Protein AF-A0A350LTZ6-F1 (afdb_monomer_lite)

Structure (mmCIF, N/CA/C/O backbone):
data_AF-A0A350LTZ6-F1
#
_entry.id   AF-A0A350LTZ6-F1
#
loop_
_atom_site.group_PDB
_atom_site.id
_atom_site.type_symbol
_atom_site.label_atom_id
_atom_site.label_alt_id
_atom_site.label_comp_id
_atom_site.label_asym_id
_atom_site.label_entity_id
_atom_site.label_seq_id
_atom_site.pdbx_PDB_ins_code
_atom_site.Cartn_x
_atom_site.Cartn_y
_atom_site.Cartn_z
_atom_site.occupancy
_atom_site.B_iso_or_equiv
_atom_site.auth_seq_id
_atom_site.auth_comp_id
_atom_site.auth_asym_id
_atom_site.auth_atom_id
_atom_site.pdbx_PDB_model_num
ATOM 1 N N . MET A 1 1 ? 19.189 -8.281 -13.573 1.00 53.38 1 MET A N 1
ATOM 2 C CA . MET A 1 1 ? 18.606 -8.177 -12.213 1.00 53.38 1 MET A CA 1
ATOM 3 C C . M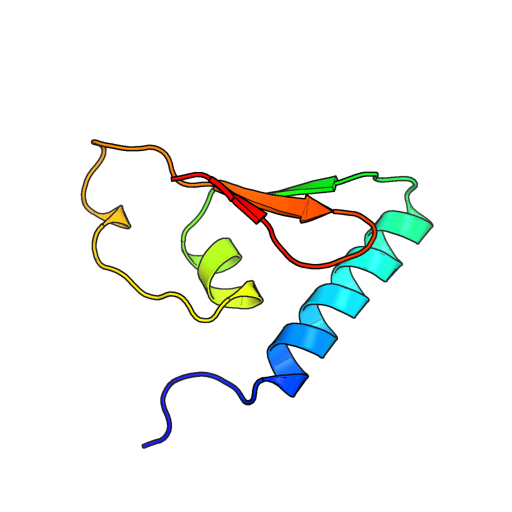ET A 1 1 ? 17.103 -7.970 -12.344 1.00 53.38 1 MET A C 1
ATOM 5 O O . MET A 1 1 ? 16.702 -7.095 -13.103 1.00 53.38 1 MET A O 1
ATOM 9 N N . ARG A 1 2 ? 16.274 -8.772 -11.666 1.00 65.94 2 ARG A N 1
ATOM 10 C CA . ARG A 1 2 ? 14.812 -8.587 -11.640 1.00 65.94 2 ARG A CA 1
ATOM 11 C C . ARG A 1 2 ? 14.499 -7.492 -10.611 1.00 65.94 2 A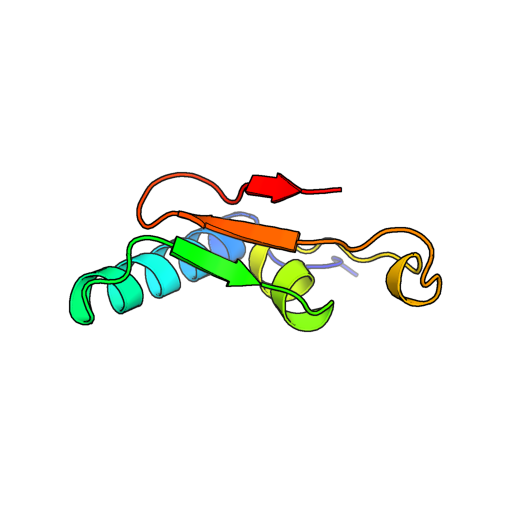RG A C 1
ATOM 13 O O . ARG A 1 2 ? 14.912 -7.616 -9.464 1.00 65.94 2 ARG A O 1
ATOM 20 N N . ARG A 1 3 ? 13.868 -6.389 -11.026 1.00 77.81 3 ARG A N 1
ATOM 21 C CA . ARG A 1 3 ? 13.414 -5.326 -10.110 1.00 77.81 3 ARG A CA 1
ATOM 22 C C . ARG A 1 3 ? 12.074 -5.739 -9.494 1.00 77.81 3 ARG A C 1
ATOM 24 O O . ARG A 1 3 ? 11.184 -6.148 -10.229 1.00 77.81 3 ARG A O 1
ATOM 31 N N . GLY A 1 4 ? 11.936 -5.588 -8.177 1.00 84.81 4 GLY A N 1
ATOM 32 C CA . GLY A 1 4 ? 10.694 -5.874 -7.452 1.00 84.81 4 GLY A CA 1
ATOM 33 C C . GLY A 1 4 ? 10.466 -7.359 -7.149 1.00 84.81 4 GLY A C 1
ATOM 34 O O . GLY A 1 4 ? 11.372 -8.182 -7.279 1.00 84.81 4 GLY A O 1
ATOM 35 N N . PHE A 1 5 ? 9.248 -7.678 -6.714 1.00 92.94 5 PHE A N 1
ATOM 36 C CA . PHE A 1 5 ? 8.819 -9.030 -6.356 1.00 92.94 5 PHE A CA 1
ATOM 37 C C . PHE A 1 5 ? 7.953 -9.653 -7.460 1.00 92.94 5 PHE A C 1
ATOM 39 O O . PHE A 1 5 ? 7.531 -8.971 -8.396 1.00 92.94 5 PHE A O 1
ATOM 46 N N . ALA A 1 6 ? 7.696 -10.959 -7.373 1.00 9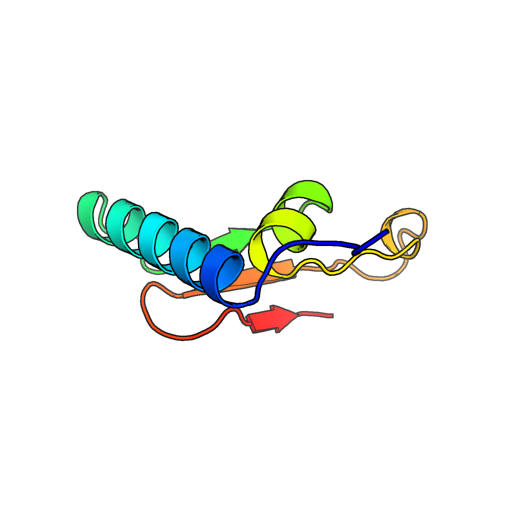4.31 6 ALA A N 1
ATOM 47 C CA . ALA A 1 6 ? 6.684 -11.595 -8.214 1.00 94.31 6 ALA A CA 1
ATOM 48 C C . ALA A 1 6 ? 5.278 -11.065 -7.854 1.00 94.31 6 ALA A C 1
ATOM 50 O O . ALA A 1 6 ? 5.064 -10.706 -6.697 1.00 94.31 6 ALA A O 1
ATOM 51 N N . PRO A 1 7 ? 4.312 -11.041 -8.792 1.00 94.00 7 PRO A N 1
ATOM 52 C CA . PRO A 1 7 ? 2.940 -10.605 -8.504 1.00 94.00 7 PRO A CA 1
ATOM 53 C C . PRO A 1 7 ? 2.317 -11.294 -7.279 1.00 94.00 7 PRO A C 1
ATOM 55 O O . PRO A 1 7 ? 1.684 -10.636 -6.455 1.00 94.00 7 PRO A O 1
ATOM 58 N N . ASP A 1 8 ? 2.586 -12.590 -7.104 1.00 96.94 8 ASP A N 1
ATOM 59 C CA . ASP A 1 8 ? 2.061 -13.397 -5.996 1.00 96.94 8 ASP A CA 1
ATOM 60 C C . ASP A 1 8 ? 2.509 -12.907 -4.613 1.00 96.94 8 ASP A C 1
ATOM 62 O O . ASP A 1 8 ? 1.767 -13.046 -3.641 1.00 96.94 8 ASP A O 1
ATOM 66 N N . GLU A 1 9 ? 3.690 -12.291 -4.515 1.00 97.88 9 GLU A N 1
ATOM 67 C CA . GLU A 1 9 ? 4.197 -11.713 -3.267 1.00 97.88 9 GLU A CA 1
ATOM 68 C C . GLU A 1 9 ? 3.351 -10.504 -2.844 1.00 97.88 9 GLU A C 1
ATOM 70 O O . GLU A 1 9 ? 2.978 -10.383 -1.679 1.00 97.88 9 GLU A O 1
ATOM 75 N N . PHE A 1 10 ? 2.990 -9.623 -3.781 1.00 97.50 10 PHE A N 1
ATOM 76 C CA . PHE A 1 10 ? 2.125 -8.475 -3.484 1.00 97.50 10 PHE A CA 1
ATOM 77 C C . PHE A 1 10 ? 0.721 -8.928 -3.078 1.00 97.50 10 PHE A C 1
ATOM 79 O O . PHE A 1 10 ? 0.157 -8.423 -2.108 1.00 97.50 10 PHE A O 1
ATOM 86 N N . GLN A 1 11 ? 0.202 -9.955 -3.753 1.00 98.00 11 GLN A N 1
ATOM 87 C CA . GLN A 1 11 ? -1.075 -10.576 -3.409 1.00 98.00 11 GLN A CA 1
ATOM 88 C C . GLN A 1 11 ? -1.045 -11.226 -2.015 1.00 98.00 11 GLN A C 1
ATOM 90 O O . GLN A 1 11 ? -1.999 -11.108 -1.247 1.00 98.00 11 GLN A O 1
ATOM 95 N N . ALA A 1 12 ? 0.062 -11.876 -1.643 1.00 98.50 12 ALA A N 1
ATOM 96 C CA . ALA A 1 12 ? 0.240 -12.442 -0.307 1.00 98.50 12 ALA A CA 1
ATOM 97 C C . ALA A 1 12 ? 0.290 -11.360 0.784 1.00 98.50 12 ALA A C 1
ATOM 99 O O . ALA A 1 12 ? -0.330 -11.520 1.837 1.00 98.50 12 ALA A O 1
ATOM 100 N N . ARG A 1 13 ? 0.975 -10.240 0.525 1.00 98.50 13 ARG A N 1
ATOM 101 C CA . ARG A 1 13 ? 1.034 -9.089 1.443 1.00 98.50 13 ARG A CA 1
ATOM 102 C C . ARG A 1 13 ? -0.336 -8.466 1.666 1.00 98.50 13 ARG A C 1
ATOM 104 O O . ARG A 1 13 ? -0.697 -8.213 2.814 1.00 98.50 13 ARG A O 1
ATOM 111 N N . LEU A 1 14 ? -1.099 -8.263 0.591 1.00 98.62 14 LEU A N 1
ATOM 112 C CA . LEU A 1 14 ? -2.462 -7.741 0.653 1.00 98.62 14 LEU A CA 1
ATOM 113 C C . LEU A 1 14 ? -3.362 -8.635 1.510 1.00 98.62 14 LEU A C 1
ATOM 115 O O . LEU A 1 14 ? -3.960 -8.150 2.468 1.00 98.62 14 LEU A O 1
ATOM 119 N N . ARG A 1 15 ? -3.379 -9.947 1.234 1.00 98.62 15 ARG A N 1
ATOM 120 C CA . ARG A 1 15 ? -4.160 -10.911 2.024 1.00 98.62 15 ARG A CA 1
ATOM 121 C C . ARG A 1 15 ? -3.773 -10.884 3.498 1.00 98.62 15 ARG A C 1
ATOM 123 O O . ARG A 1 15 ? -4.648 -10.873 4.351 1.00 98.62 15 ARG A O 1
ATOM 130 N N . LYS A 1 16 ? -2.474 -10.825 3.806 1.00 98.69 16 LYS A N 1
ATOM 131 C CA . LYS A 1 16 ? -1.993 -10.751 5.192 1.00 98.69 16 LYS A CA 1
ATOM 132 C C . LYS A 1 16 ? -2.499 -9.496 5.908 1.00 98.69 16 LYS A C 1
ATOM 134 O O . LYS A 1 16 ? -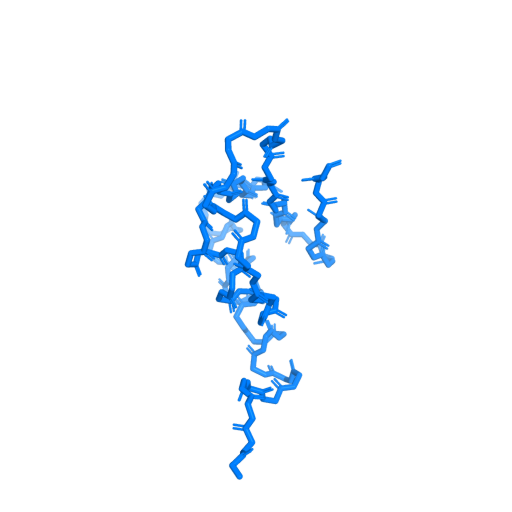2.923 -9.591 7.057 1.00 98.69 16 LYS A O 1
ATOM 139 N N . ALA A 1 17 ? -2.467 -8.341 5.242 1.00 98.62 17 ALA A N 1
ATOM 140 C CA . ALA A 1 17 ? -3.003 -7.102 5.797 1.00 98.62 17 ALA A CA 1
ATOM 141 C C . ALA A 1 17 ? -4.519 -7.204 6.032 1.00 98.62 17 ALA A C 1
ATOM 143 O O . ALA A 1 17 ? -4.977 -6.906 7.129 1.00 98.62 17 ALA A O 1
ATOM 144 N N . GLN A 1 18 ? -5.276 -7.705 5.053 1.00 98.75 18 GLN A N 1
ATOM 145 C CA . GLN A 1 18 ? -6.729 -7.891 5.154 1.00 98.75 18 GLN A CA 1
ATOM 146 C C . GLN A 1 18 ? -7.125 -8.872 6.265 1.00 98.75 18 GLN A C 1
ATOM 148 O O . GLN A 1 18 ? -8.071 -8.608 7.003 1.00 98.75 18 GLN A O 1
ATOM 153 N N . SER A 1 19 ? -6.378 -9.966 6.445 1.00 98.69 19 SER A N 1
ATOM 154 C CA . SER A 1 19 ? -6.582 -10.891 7.566 1.00 98.69 19 SER A CA 1
ATOM 155 C C . SER A 1 19 ? -6.365 -10.201 8.913 1.00 98.69 19 SER A C 1
ATOM 157 O O . SER A 1 19 ? -7.235 -10.280 9.774 1.00 98.69 19 SER A O 1
ATOM 159 N N . GLY A 1 20 ? -5.268 -9.451 9.073 1.00 98.62 20 GLY A N 1
ATOM 160 C CA . GLY A 1 20 ? -5.027 -8.682 10.297 1.00 98.62 20 GLY A CA 1
ATOM 161 C C . GLY A 1 20 ? -6.104 -7.623 10.551 1.00 98.62 20 GLY A C 1
ATOM 162 O O . GLY A 1 20 ? -6.549 -7.453 11.679 1.00 98.62 20 GLY A O 1
ATOM 163 N N . MET A 1 21 ? -6.584 -6.948 9.504 1.00 98.69 21 MET A N 1
ATOM 164 C CA . MET A 1 21 ? -7.693 -5.995 9.609 1.00 98.69 21 MET A CA 1
ATOM 165 C C . MET A 1 21 ? -8.988 -6.659 10.078 1.00 98.69 21 MET A C 1
ATOM 167 O O . MET A 1 21 ? -9.684 -6.087 10.914 1.00 98.69 21 MET A O 1
ATOM 171 N N . ALA A 1 22 ? -9.298 -7.857 9.576 1.00 98.50 22 ALA A N 1
ATOM 172 C CA . ALA A 1 22 ? -10.477 -8.609 9.990 1.00 98.50 22 ALA A CA 1
ATOM 173 C C . ALA A 1 22 ? -10.416 -9.000 11.477 1.00 98.50 22 ALA A C 1
ATOM 175 O O . ALA A 1 22 ? -11.427 -8.899 12.167 1.00 98.50 22 ALA A O 1
ATOM 176 N N . GLU A 1 23 ? -9.237 -9.375 11.985 1.00 98.50 23 GLU A N 1
ATOM 177 C CA . GLU A 1 23 ? -9.027 -9.717 13.401 1.00 98.50 23 GLU A CA 1
ATOM 178 C C . GLU A 1 23 ? -9.313 -8.542 14.349 1.00 98.50 23 GLU A C 1
ATOM 180 O O . GLU A 1 23 ? -9.801 -8.754 15.459 1.00 98.50 23 GLU A O 1
ATOM 185 N N . VAL A 1 24 ? -9.045 -7.304 13.917 1.00 98.44 24 VAL A N 1
ATOM 186 C CA . VAL A 1 24 ? -9.233 -6.092 14.737 1.00 98.44 24 VAL A CA 1
ATOM 187 C C . VAL A 1 24 ? -10.433 -5.229 14.323 1.00 98.44 24 VAL A C 1
ATOM 189 O O . VAL A 1 24 ? -10.614 -4.134 14.851 1.00 98.44 24 VAL A O 1
ATOM 192 N N . GLY A 1 25 ? -11.266 -5.695 13.388 1.00 98.12 25 GLY A N 1
ATOM 193 C CA . GLY A 1 25 ? -12.475 -4.986 12.951 1.00 98.12 25 GLY A CA 1
ATOM 194 C C . GLY A 1 25 ? -12.227 -3.715 12.125 1.00 98.12 25 GLY A C 1
ATOM 195 O O . GLY A 1 25 ? -13.037 -2.790 12.170 1.00 98.12 25 GLY A O 1
ATOM 196 N N . LEU A 1 26 ? -11.125 -3.641 11.371 1.00 98.69 26 LEU A N 1
ATOM 197 C CA . LEU A 1 26 ? -10.806 -2.504 10.498 1.00 98.69 26 LEU A CA 1
ATOM 198 C C . LEU A 1 26 ? -11.401 -2.672 9.091 1.00 98.69 26 LEU A C 1
ATOM 200 O O . LEU A 1 26 ? -11.227 -3.703 8.447 1.00 98.69 26 LEU A O 1
ATOM 204 N N . GLY A 1 27 ? -12.047 -1.620 8.575 1.00 98.38 27 GLY A N 1
ATOM 205 C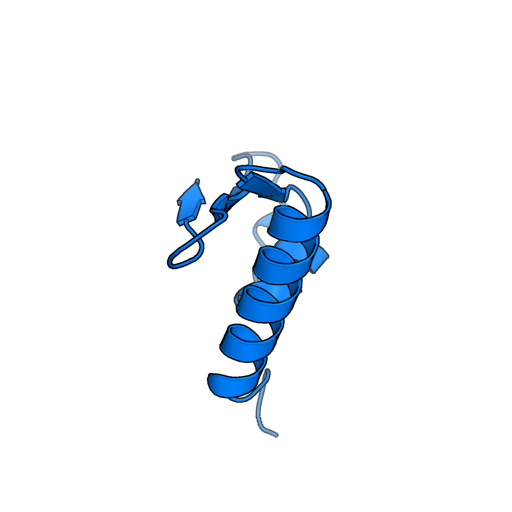 CA . GLY A 1 27 ? -12.636 -1.615 7.226 1.00 98.38 27 GLY A CA 1
ATOM 206 C C . GLY A 1 27 ? -11.677 -1.208 6.099 1.00 98.38 27 GLY A C 1
ATOM 207 O O . GLY A 1 27 ? -11.860 -1.623 4.954 1.00 98.38 27 GLY A O 1
ATOM 208 N N . ALA A 1 28 ? -10.656 -0.403 6.406 1.00 98.56 28 ALA A N 1
ATOM 209 C CA . ALA A 1 28 ? -9.647 0.052 5.451 1.00 98.56 28 ALA A CA 1
ATOM 210 C C . ALA A 1 28 ? -8.352 0.489 6.165 1.00 98.56 28 ALA A C 1
ATOM 212 O O . ALA A 1 28 ? -8.394 0.889 7.329 1.00 98.56 28 ALA A O 1
ATOM 213 N N . LEU A 1 29 ? -7.220 0.454 5.454 1.00 98.56 29 LEU A N 1
ATOM 214 C CA . LEU A 1 29 ? -5.986 1.153 5.829 1.00 98.56 29 LEU A CA 1
ATOM 215 C C . LEU A 1 29 ? -5.752 2.312 4.861 1.00 98.56 29 LEU A C 1
ATOM 217 O O . LEU A 1 29 ? -5.879 2.136 3.649 1.00 98.56 29 LEU A O 1
ATOM 221 N N . LEU A 1 30 ? -5.376 3.471 5.397 1.00 98.31 30 LEU A N 1
ATOM 222 C CA . LEU A 1 30 ? -4.900 4.614 4.624 1.00 98.31 30 LEU A CA 1
ATOM 223 C C . LEU A 1 30 ? -3.377 4.682 4.742 1.00 98.31 30 LEU A C 1
ATOM 225 O O . LEU A 1 30 ? -2.855 5.002 5.807 1.00 98.31 30 LEU A O 1
ATOM 229 N N . LEU A 1 31 ? -2.675 4.378 3.655 1.00 97.62 31 LEU A N 1
ATOM 230 C CA . LEU A 1 31 ? -1.217 4.441 3.591 1.00 97.62 31 LEU A CA 1
ATOM 231 C C . LEU A 1 31 ? -0.786 5.781 3.005 1.00 97.62 31 LEU A C 1
ATOM 233 O O . LEU A 1 31 ? -1.351 6.235 2.005 1.00 97.62 31 LEU A O 1
ATOM 237 N N . THR A 1 32 ? 0.209 6.407 3.626 1.00 94.75 32 THR A N 1
ATOM 238 C CA . THR A 1 32 ? 0.562 7.816 3.372 1.00 94.75 32 THR A CA 1
ATOM 239 C C . THR A 1 32 ? 2.042 8.021 3.054 1.00 94.75 32 THR A C 1
ATOM 241 O O . THR A 1 32 ? 2.453 9.131 2.722 1.00 94.75 32 THR A O 1
ATOM 244 N N . THR A 1 33 ? 2.856 6.965 3.130 1.00 93.50 33 THR A N 1
ATOM 245 C CA . THR A 1 33 ? 4.307 7.051 2.940 1.00 93.50 33 THR A CA 1
ATOM 246 C C . THR A 1 33 ? 4.787 6.242 1.735 1.00 93.50 33 THR A C 1
ATOM 248 O O . THR A 1 33 ? 4.208 5.213 1.375 1.00 93.50 33 THR A O 1
ATOM 251 N N . GLU A 1 34 ? 5.899 6.669 1.126 1.00 93.62 34 GLU A N 1
ATOM 252 C CA . GLU A 1 34 ? 6.534 5.936 0.023 1.00 93.62 34 GLU A CA 1
ATOM 253 C C . GLU A 1 34 ? 6.783 4.454 0.350 1.00 93.62 34 GLU A C 1
ATOM 255 O O . GLU A 1 34 ? 6.408 3.609 -0.472 1.00 93.62 34 GLU A O 1
ATOM 260 N N . PRO A 1 35 ? 7.392 4.088 1.500 1.00 94.62 35 PRO A N 1
ATOM 261 C CA . PRO A 1 35 ? 7.703 2.690 1.776 1.00 94.62 35 PRO A CA 1
ATOM 262 C C . PRO A 1 35 ? 6.454 1.811 1.843 1.00 94.62 35 PRO A C 1
ATOM 264 O O . PRO A 1 35 ? 6.488 0.678 1.364 1.00 94.62 35 PRO A O 1
ATOM 267 N N . GLU A 1 36 ? 5.347 2.332 2.376 1.00 96.12 36 GLU A N 1
ATOM 268 C CA . GLU A 1 36 ? 4.069 1.622 2.440 1.00 96.12 36 GLU A CA 1
ATOM 269 C C . GLU A 1 36 ? 3.496 1.386 1.038 1.00 96.12 36 GLU A C 1
ATOM 271 O O . GLU A 1 36 ? 3.206 0.243 0.675 1.00 96.12 36 GLU A O 1
ATOM 276 N N . ILE A 1 37 ? 3.402 2.437 0.211 1.00 95.25 37 ILE A N 1
ATOM 277 C CA . ILE A 1 37 ? 2.894 2.309 -1.163 1.00 95.25 37 ILE A CA 1
ATOM 278 C C . ILE A 1 37 ? 3.768 1.333 -1.958 1.00 95.25 37 ILE A C 1
ATOM 280 O O . ILE A 1 37 ? 3.254 0.430 -2.626 1.00 95.25 37 ILE A O 1
ATOM 284 N N . ARG A 1 38 ? 5.093 1.442 -1.836 1.00 94.81 38 ARG A N 1
ATOM 285 C CA . ARG A 1 38 ? 6.043 0.550 -2.506 1.00 94.81 38 ARG A CA 1
ATOM 286 C C . ARG A 1 38 ? 5.929 -0.897 -2.026 1.00 94.81 38 ARG A C 1
ATOM 288 O O . ARG A 1 38 ? 6.079 -1.811 -2.837 1.00 94.81 38 ARG A O 1
ATOM 295 N N . TYR A 1 39 ? 5.671 -1.130 -0.740 1.00 96.69 39 TYR A N 1
ATOM 296 C CA . TYR A 1 39 ? 5.546 -2.477 -0.181 1.00 96.69 39 TYR A CA 1
ATOM 297 C C . TYR A 1 39 ? 4.376 -3.254 -0.794 1.00 96.69 39 TYR A C 1
ATOM 299 O O . TYR A 1 39 ? 4.536 -4.443 -1.088 1.00 96.69 39 TYR A O 1
ATOM 307 N N . PHE A 1 40 ? 3.242 -2.586 -1.026 1.00 97.44 40 PHE A N 1
ATOM 308 C CA . PHE A 1 40 ? 2.027 -3.216 -1.551 1.00 97.44 40 PHE A CA 1
ATOM 309 C C . PHE A 1 40 ? 1.911 -3.204 -3.077 1.00 97.44 40 PHE A C 1
ATOM 311 O O . PHE A 1 40 ? 1.242 -4.070 -3.629 1.00 97.44 40 PHE A O 1
ATOM 318 N N . THR A 1 41 ? 2.568 -2.270 -3.770 1.00 95.06 41 THR A N 1
ATOM 319 C CA . THR A 1 41 ? 2.381 -2.095 -5.227 1.00 95.06 41 THR A CA 1
ATOM 320 C C . THR A 1 41 ? 3.655 -2.286 -6.045 1.00 95.06 41 THR A C 1
ATOM 322 O O . THR A 1 41 ? 3.602 -2.431 -7.264 1.00 95.06 41 THR A O 1
ATOM 325 N N . GLY A 1 42 ? 4.826 -2.225 -5.406 1.00 94.44 42 GLY A N 1
ATOM 326 C CA . GLY A 1 42 ? 6.108 -2.122 -6.101 1.00 94.44 42 GLY A CA 1
ATOM 327 C C . GLY A 1 42 ? 6.331 -0.778 -6.808 1.00 94.44 42 GLY A C 1
ATOM 328 O O . GLY A 1 42 ? 7.386 -0.601 -7.420 1.00 94.44 42 GLY A O 1
ATOM 329 N N . PHE A 1 43 ? 5.386 0.165 -6.716 1.00 92.19 43 PHE A N 1
ATOM 330 C CA . PHE A 1 43 ? 5.479 1.476 -7.343 1.00 92.19 43 PHE A CA 1
ATOM 331 C C . PHE A 1 43 ? 6.628 2.280 -6.728 1.00 92.19 43 PHE A C 1
ATOM 333 O O . PHE A 1 43 ? 6.685 2.497 -5.518 1.00 92.19 43 PHE A O 1
ATOM 340 N N . LEU A 1 44 ? 7.568 2.689 -7.578 1.00 90.00 44 LEU A N 1
ATOM 341 C CA . LEU A 1 44 ? 8.762 3.438 -7.207 1.00 90.00 44 LEU A CA 1
ATOM 342 C C . LEU A 1 44 ? 8.854 4.664 -8.109 1.00 90.00 44 LEU A C 1
ATOM 344 O O . LEU A 1 44 ? 8.961 4.534 -9.328 1.00 90.00 44 LEU A O 1
ATOM 348 N N . THR A 1 45 ? 8.826 5.848 -7.509 1.00 87.75 45 THR A N 1
ATOM 349 C CA . THR A 1 45 ? 8.857 7.121 -8.229 1.00 87.75 45 THR A CA 1
ATOM 350 C C . THR A 1 45 ? 9.648 8.161 -7.450 1.00 87.75 45 THR A C 1
ATOM 352 O O . THR A 1 45 ? 9.740 8.076 -6.233 1.00 87.75 45 THR A O 1
ATOM 355 N N . ARG A 1 46 ? 10.190 9.169 -8.138 1.00 88.94 46 ARG A N 1
ATOM 356 C CA . ARG A 1 46 ? 10.795 10.349 -7.497 1.00 88.94 46 ARG A CA 1
ATOM 357 C C . ARG A 1 46 ? 9.774 11.437 -7.169 1.00 88.94 46 ARG A C 1
ATOM 359 O O . ARG A 1 46 ? 10.141 12.446 -6.583 1.00 88.94 46 ARG A O 1
ATOM 366 N N . PHE A 1 47 ? 8.495 11.254 -7.517 1.00 85.12 47 PHE A N 1
ATOM 367 C CA . PHE A 1 47 ? 7.450 12.237 -7.201 1.00 85.12 47 PHE A CA 1
ATOM 368 C C . PHE A 1 47 ? 7.290 12.496 -5.699 1.00 85.12 47 PHE A C 1
ATOM 370 O O . PHE A 1 47 ? 6.863 13.584 -5.338 1.00 85.12 47 PHE A O 1
ATOM 377 N N . TRP A 1 48 ? 7.720 11.570 -4.839 1.00 86.81 48 TRP A N 1
ATOM 378 C CA . TRP A 1 48 ? 7.806 11.779 -3.391 1.00 86.81 48 TRP A CA 1
ATOM 379 C C . TRP A 1 48 ? 8.728 12.939 -2.984 1.00 86.81 48 TRP A C 1
ATOM 381 O O . TRP A 1 48 ? 8.550 13.515 -1.918 1.00 86.81 48 TRP A O 1
ATOM 391 N N . GLU A 1 49 ? 9.678 13.326 -3.843 1.00 86.88 49 GLU A N 1
ATOM 392 C CA . GLU A 1 49 ? 10.540 14.501 -3.648 1.00 86.88 49 GLU A CA 1
ATOM 393 C C . GLU A 1 49 ? 9.803 15.826 -3.955 1.00 86.88 49 GLU A C 1
ATOM 395 O O . GLU A 1 49 ? 10.321 16.904 -3.668 1.00 86.88 49 GLU A O 1
ATOM 400 N N . SER A 1 50 ? 8.600 15.772 -4.544 1.00 85.12 50 SER A N 1
ATOM 401 C CA . SER A 1 50 ? 7.784 16.939 -4.892 1.00 85.12 50 SER A CA 1
ATOM 402 C C . SER A 1 50 ? 6.560 17.059 -3.973 1.00 85.12 50 SER A C 1
ATOM 404 O O . SER A 1 50 ? 5.669 16.215 -4.034 1.00 85.12 50 SER A O 1
ATOM 406 N N . PRO A 1 51 ? 6.409 18.145 -3.193 1.00 78.38 51 PRO A N 1
ATOM 407 C CA . PRO A 1 51 ? 5.278 18.316 -2.273 1.00 78.38 51 PRO A CA 1
ATOM 408 C C . PRO A 1 51 ? 3.960 18.733 -2.964 1.00 78.38 51 PRO A C 1
ATOM 410 O O . PRO A 1 51 ? 3.042 19.221 -2.313 1.00 78.38 51 PRO A O 1
ATOM 413 N N . SER A 1 52 ? 3.855 18.616 -4.291 1.00 78.38 52 SER A N 1
ATOM 414 C CA . SER A 1 52 ? 2.802 19.267 -5.090 1.00 78.38 52 SER A CA 1
ATOM 415 C C . SER A 1 52 ? 1.472 18.497 -5.177 1.00 78.38 52 SER A C 1
ATOM 417 O O . SER A 1 52 ? 0.443 19.076 -5.553 1.00 78.38 52 SER A O 1
ATOM 419 N N . ARG A 1 53 ? 1.463 17.207 -4.814 1.00 82.31 53 ARG A N 1
ATOM 420 C CA . ARG A 1 53 ? 0.275 16.340 -4.760 1.00 82.31 53 ARG A CA 1
ATOM 421 C C . ARG A 1 53 ? 0.427 15.341 -3.609 1.00 82.31 53 ARG A C 1
ATOM 423 O O . ARG A 1 53 ? 1.443 14.650 -3.584 1.00 82.31 53 ARG A O 1
ATOM 430 N N . PRO A 1 54 ? -0.524 15.241 -2.667 1.00 84.38 54 PRO A N 1
ATOM 431 C CA . PRO A 1 54 ? -0.526 14.145 -1.708 1.00 84.38 54 PRO A CA 1
ATOM 432 C C . PRO A 1 54 ? -0.915 12.840 -2.415 1.00 84.38 54 PRO A C 1
ATOM 434 O O . PRO A 1 54 ? -1.838 12.830 -3.223 1.00 84.38 54 PRO A O 1
ATOM 437 N N . TRP A 1 55 ? -0.205 11.755 -2.114 1.00 89.88 55 TRP A N 1
ATOM 438 C CA . TRP A 1 55 ? -0.474 10.423 -2.658 1.00 89.88 55 TRP A CA 1
ATOM 439 C C . TRP A 1 55 ? -0.934 9.508 -1.538 1.00 89.88 55 TRP A C 1
ATOM 441 O O . TRP A 1 55 ? -0.307 9.460 -0.477 1.00 89.88 55 TRP A O 1
ATOM 451 N N . PHE A 1 56 ? -1.990 8.747 -1.798 1.00 94.06 56 PHE A N 1
ATOM 452 C CA . PHE A 1 56 ? -2.503 7.774 -0.846 1.00 94.06 56 PHE A CA 1
ATOM 453 C C . PHE A 1 56 ? -2.744 6.427 -1.511 1.00 94.06 56 PHE A C 1
ATOM 455 O O . PHE A 1 56 ? -3.093 6.342 -2.691 1.00 94.06 56 PHE A O 1
ATOM 462 N N . LEU A 1 57 ? -2.610 5.366 -0.720 1.00 97.38 57 LEU A N 1
ATOM 463 C CA . LEU A 1 57 ? -3.108 4.046 -1.079 1.00 97.38 57 LEU A CA 1
ATOM 464 C C . LEU A 1 57 ? -4.134 3.616 -0.038 1.00 97.38 57 LEU A C 1
ATOM 466 O O . LEU A 1 57 ? -3.826 3.549 1.152 1.00 97.38 57 LEU A O 1
ATOM 470 N N . ILE A 1 58 ? -5.345 3.316 -0.491 1.00 98.50 58 ILE A N 1
ATOM 471 C CA . ILE A 1 58 ? -6.377 2.714 0.345 1.00 98.50 58 ILE A CA 1
ATOM 472 C C . ILE A 1 58 ? -6.287 1.201 0.164 1.00 98.50 58 ILE A C 1
ATOM 474 O O . ILE A 1 58 ? -6.438 0.700 -0.950 1.00 98.50 58 ILE A O 1
ATOM 478 N N . LEU A 1 59 ? -6.056 0.473 1.256 1.00 98.50 59 LEU A N 1
ATOM 479 C CA . LEU A 1 59 ? -6.235 -0.978 1.294 1.00 98.50 59 LEU A CA 1
ATOM 480 C C . LEU A 1 59 ? -7.612 -1.286 1.885 1.00 98.50 59 LEU A C 1
ATOM 482 O O . LEU A 1 59 ? -7.782 -1.135 3.097 1.00 98.50 59 LEU A O 1
ATOM 486 N N . PRO A 1 60 ? -8.605 -1.687 1.076 1.00 98.62 60 PRO A N 1
ATOM 487 C CA . PRO A 1 60 ? -9.894 -2.108 1.607 1.00 98.62 60 PRO A CA 1
ATOM 488 C C . PRO A 1 60 ? -9.767 -3.461 2.321 1.00 98.62 60 PRO A C 1
ATOM 490 O O . PRO A 1 60 ? -8.902 -4.274 1.986 1.00 98.62 60 PRO A O 1
ATOM 493 N N . ALA A 1 61 ? -10.675 -3.745 3.259 1.00 98.31 61 ALA A N 1
ATOM 494 C CA . ALA A 1 61 ? -10.754 -5.050 3.930 1.00 98.31 61 ALA A CA 1
ATOM 495 C C . ALA A 1 61 ? -10.968 -6.228 2.958 1.00 98.31 61 ALA A C 1
ATOM 497 O O . ALA A 1 61 ? -10.678 -7.372 3.300 1.00 98.31 61 ALA A O 1
ATOM 498 N N . MET A 1 62 ? -11.451 -5.954 1.744 1.00 97.69 62 MET A N 1
ATOM 499 C CA . MET A 1 62 ? -11.606 -6.926 0.667 1.00 97.69 62 MET A CA 1
ATOM 500 C C . MET A 1 62 ? -11.395 -6.254 -0.690 1.00 97.69 62 MET A C 1
ATOM 502 O O . MET A 1 62 ? -11.830 -5.122 -0.893 1.00 97.69 62 MET A O 1
ATOM 506 N N . GLY A 1 63 ? -10.783 -6.977 -1.628 1.00 97.44 63 GLY A N 1
ATOM 507 C CA . GLY A 1 63 ? -10.499 -6.485 -2.976 1.00 97.44 63 GLY A CA 1
ATOM 508 C C . GLY A 1 63 ? -9.113 -5.860 -3.100 1.00 97.44 63 GLY A C 1
ATOM 509 O O . GLY A 1 63 ? -8.260 -6.037 -2.228 1.00 97.44 63 GLY A O 1
ATOM 510 N N . ASP A 1 64 ? -8.894 -5.164 -4.211 1.00 98.25 64 ASP A N 1
ATOM 511 C CA . ASP A 1 64 ? -7.586 -4.636 -4.593 1.00 98.25 64 ASP A CA 1
ATOM 512 C C . ASP A 1 64 ? -7.276 -3.265 -3.958 1.00 98.25 64 ASP A C 1
ATOM 514 O O . ASP A 1 64 ? -8.193 -2.512 -3.614 1.00 98.25 64 ASP A O 1
ATOM 518 N N . PRO A 1 65 ? -5.985 -2.899 -3.825 1.00 98.19 65 PRO A N 1
ATOM 519 C CA . PRO A 1 65 ? -5.572 -1.558 -3.425 1.00 98.19 65 PRO A CA 1
ATOM 520 C C . PRO A 1 65 ? -6.106 -0.474 -4.370 1.00 98.19 65 PRO A C 1
ATOM 522 O O . PRO A 1 65 ? -6.061 -0.630 -5.591 1.00 98.19 65 PRO A O 1
ATOM 525 N N . VAL A 1 66 ? -6.516 0.670 -3.818 1.00 98.19 66 VAL A N 1
ATOM 526 C CA . VAL A 1 66 ? -6.976 1.838 -4.585 1.00 98.19 66 VAL A CA 1
ATOM 527 C C . VAL A 1 66 ? -5.979 2.982 -4.428 1.00 98.19 66 VAL A C 1
ATOM 529 O O . VAL A 1 66 ? -5.758 3.471 -3.320 1.00 98.19 66 VAL A O 1
ATOM 532 N N . ALA A 1 67 ? -5.375 3.416 -5.534 1.00 95.56 67 ALA A N 1
ATOM 533 C CA . ALA A 1 67 ? -4.490 4.578 -5.557 1.00 95.56 67 ALA A CA 1
ATOM 534 C C . ALA A 1 67 ? -5.296 5.880 -5.684 1.00 95.56 67 ALA A C 1
ATOM 536 O O . ALA A 1 67 ? -6.179 5.984 -6.534 1.00 95.56 67 ALA A O 1
ATOM 537 N N . VAL A 1 68 ? -4.960 6.877 -4.864 1.00 93.81 68 VAL A N 1
ATOM 538 C CA . VAL A 1 68 ? -5.513 8.239 -4.908 1.00 93.81 68 VAL A CA 1
ATOM 539 C C . VAL A 1 68 ? -4.353 9.199 -5.183 1.00 93.81 68 VAL A C 1
ATOM 541 O O . VAL A 1 68 ? -3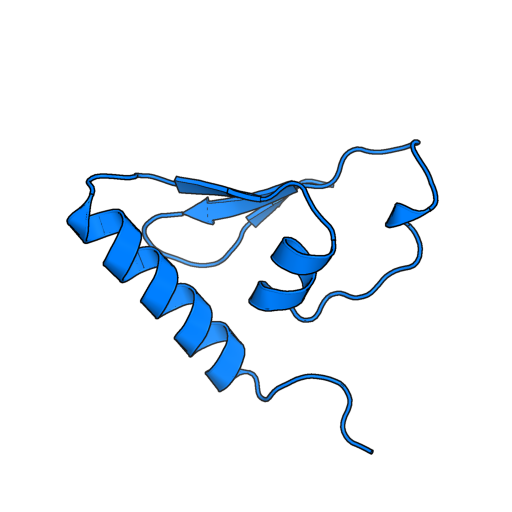.408 9.248 -4.391 1.00 93.81 68 VAL A O 1
ATOM 544 N N . ILE A 1 69 ? -4.398 9.897 -6.325 1.00 86.19 69 ILE A N 1
ATOM 545 C CA . ILE A 1 69 ? -3.282 10.663 -6.919 1.00 86.19 69 ILE A CA 1
ATOM 546 C C . ILE A 1 69 ? -3.755 12.054 -7.353 1.00 86.19 69 ILE A C 1
ATOM 548 O O . ILE A 1 69 ? -4.867 12.127 -7.923 1.00 86.19 69 ILE A O 1
#

Sequence (69 aa):
MRRGFAPDEFQARLRKAQSGMAEVGLGALLLTTEPEIRYFTGFLTRFWESPSRPWFLILPAMGDPVAVI

pLDDT: mean 93.28, std 8.12, range [53.38, 98.75]

Foldseek 3Di:
DDQDDDPVQLVVVLVVVLVVCVVVVHFKDKDFDPVVCCNNPVDDDPCVVPPPDGWIWIRGSDDDIDIDD

Secondary structure (DSSP, 8-state):
---S--HHHHHHHHHHHHHHHHHHT-SEEEE-SHHHHHHHH----SGGG-TTS--EEEEESSS--EEE-

Radius of gyration: 12.85 Å; chains: 1; bounding box: 31×33×27 Å